Protein AF-A0A951JG91-F1 (afdb_monomer_lite)

Foldseek 3Di:
DDDPPLPDDDPVQLVQCPQLLVLCVVCVVVLVVQLLVCLLPDPLNPLSVVDDPCLLPVQLSVLSVQLSVCSNHVDDPDASLLSLLLQLLSCLVSPHDLVNSLVSLVSSLVSSVVSLVVCPPVTGNSVVSNVSVVVSSVSSSVSSSCSNPDPPRDRDDPPPDDPDDD

pLDDT: mean 83.25, std 17.71, range [33.75, 98.38]

Radius of gyration: 16.61 Å; chains: 1; bounding box: 47×45×36 Å

Secondary structure (DSSP, 8-state):
-------PPPHHHHHHHHHHHHHHHHTHHHHHHHHHHHHHH-TT-HHHHHS-HHHHTTTHHHHHHHHHHHHHHS--SS-HHHHHHHHHHHHHHTT--HHHHHHHHHHHHHHHHHHHHHHGGGSTTHHHHHHHHHHHHHHHHHHHHHHHH-TT--PPP---------

Structure (mmCIF, N/CA/C/O backbone):
data_AF-A0A951JG91-F1
#
_entry.id   AF-A0A951JG91-F1
#
loop_
_atom_site.group_PDB
_atom_site.id
_atom_site.type_symbol
_atom_site.label_atom_id
_atom_site.label_alt_id
_atom_site.label_comp_id
_atom_site.label_asym_id
_atom_site.label_entity_id
_atom_site.label_seq_id
_atom_site.pdbx_PDB_ins_code
_atom_site.Cartn_x
_atom_site.Cartn_y
_atom_site.Cartn_z
_atom_site.occupancy
_atom_site.B_iso_or_equiv
_atom_site.auth_seq_id
_atom_site.auth_comp_id
_atom_site.auth_asym_id
_atom_site.auth_atom_id
_atom_site.pdbx_PDB_model_num
ATOM 1 N N . MET A 1 1 ? -0.684 28.549 -8.337 1.00 33.75 1 MET A N 1
ATOM 2 C CA . MET A 1 1 ? -1.030 28.720 -6.912 1.00 33.75 1 MET A CA 1
ATOM 3 C C . MET A 1 1 ? -2.129 27.709 -6.630 1.00 33.75 1 MET A C 1
ATOM 5 O O . MET A 1 1 ? -3.298 28.057 -6.688 1.00 33.75 1 MET A O 1
ATOM 9 N N . GLU A 1 2 ? -1.755 26.436 -6.500 1.00 36.00 2 GLU A N 1
ATOM 10 C CA . GLU A 1 2 ? -2.697 25.364 -6.164 1.00 36.00 2 GLU A CA 1
ATOM 11 C C . GLU A 1 2 ? -2.807 25.309 -4.646 1.00 36.00 2 GLU A C 1
ATOM 13 O O . GLU A 1 2 ? -1.807 25.187 -3.941 1.00 36.00 2 GLU A O 1
ATOM 18 N N . GLN A 1 3 ? -4.022 25.512 -4.151 1.00 34.94 3 GLN A N 1
ATOM 19 C CA . GLN A 1 3 ? -4.350 25.331 -2.749 1.00 34.94 3 GLN A CA 1
ATOM 20 C C . GLN A 1 3 ? -4.436 23.827 -2.501 1.00 34.94 3 GLN A C 1
ATOM 22 O O . GLN A 1 3 ? -5.380 23.178 -2.941 1.00 34.94 3 GLN A O 1
ATOM 27 N N . THR A 1 4 ? -3.440 23.270 -1.819 1.00 37.56 4 THR A N 1
ATOM 28 C CA . THR A 1 4 ? -3.537 21.930 -1.244 1.00 37.56 4 THR A CA 1
ATOM 29 C C . THR A 1 4 ? -4.584 22.002 -0.134 1.00 37.56 4 THR A C 1
ATOM 31 O O . THR A 1 4 ? -4.326 22.564 0.931 1.00 37.56 4 THR A O 1
ATOM 34 N N . GLU A 1 5 ? -5.800 21.522 -0.398 1.00 37.56 5 GLU A N 1
ATOM 35 C CA . GLU A 1 5 ? -6.836 21.376 0.625 1.00 37.56 5 GLU A CA 1
ATOM 36 C C . GLU A 1 5 ? -6.375 20.337 1.651 1.00 37.56 5 GLU A C 1
ATOM 38 O O . GLU A 1 5 ? -6.576 19.132 1.506 1.00 37.56 5 GLU A O 1
ATOM 43 N N . THR A 1 6 ? -5.731 20.806 2.717 1.00 45.50 6 THR A N 1
ATOM 44 C CA . THR A 1 6 ? -5.537 20.012 3.927 1.00 45.50 6 THR A CA 1
ATOM 45 C C . THR A 1 6 ? -6.907 19.828 4.567 1.00 45.50 6 THR A C 1
ATOM 47 O O . THR A 1 6 ? -7.399 20.693 5.289 1.00 45.50 6 THR A O 1
ATOM 50 N N . GLN A 1 7 ? -7.565 18.714 4.260 1.00 52.75 7 GLN A N 1
ATOM 51 C CA . GLN A 1 7 ? -8.828 18.344 4.881 1.00 52.75 7 GLN A CA 1
ATOM 52 C C . GLN A 1 7 ? -8.567 18.062 6.370 1.00 52.75 7 GLN A C 1
ATOM 54 O O . GLN A 1 7 ? -7.89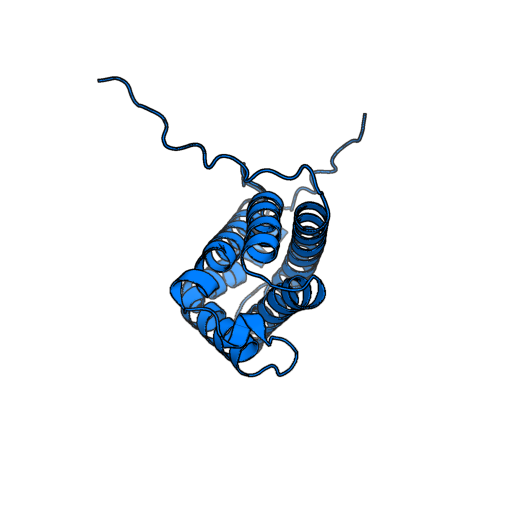1 17.096 6.723 1.00 52.75 7 GLN A O 1
ATOM 59 N N . PHE A 1 8 ? -9.033 18.950 7.249 1.00 55.97 8 PHE A N 1
ATOM 60 C CA . PHE A 1 8 ? -8.885 18.809 8.698 1.00 55.97 8 PHE A CA 1
ATOM 61 C C . PHE A 1 8 ? -10.018 17.943 9.261 1.00 55.97 8 PHE A C 1
ATOM 63 O O . PHE A 1 8 ? -11.193 18.281 9.115 1.00 55.97 8 PHE A O 1
ATOM 70 N N . TYR A 1 9 ? -9.667 16.840 9.924 1.00 61.06 9 TYR A N 1
ATOM 71 C CA . TYR A 1 9 ? -10.625 16.010 10.656 1.00 61.06 9 TYR A CA 1
ATOM 72 C C . TYR A 1 9 ? -11.053 16.688 11.957 1.00 61.06 9 TYR A C 1
ATOM 74 O O . TYR A 1 9 ? -10.244 17.281 12.671 1.00 61.06 9 TYR A O 1
ATOM 82 N N . THR A 1 10 ? -12.334 16.572 12.291 1.00 66.69 10 THR A N 1
ATOM 83 C CA . THR A 1 10 ? -12.861 16.975 13.599 1.00 66.69 10 THR A CA 1
ATOM 84 C C . THR A 1 10 ? -12.320 16.060 14.704 1.00 66.69 10 THR A C 1
ATOM 86 O O . THR A 1 10 ? -12.024 14.892 14.462 1.00 66.69 10 THR A O 1
ATOM 89 N N . GLU A 1 11 ? -12.252 16.536 15.953 1.00 59.47 11 GLU A N 1
ATOM 90 C CA . GLU A 1 11 ? -11.828 15.704 17.098 1.00 59.47 11 GLU A CA 1
ATOM 91 C C . GLU A 1 11 ? -12.654 14.420 17.255 1.00 59.47 11 GLU A C 1
ATOM 93 O O . GLU A 1 11 ? -12.176 13.413 17.771 1.00 59.47 11 GLU A O 1
ATOM 98 N N . ARG A 1 12 ? -13.919 14.467 16.828 1.00 61.62 12 ARG A N 1
ATOM 99 C CA . ARG A 1 12 ? -14.801 13.307 16.792 1.00 61.62 12 ARG A CA 1
ATOM 100 C C . ARG A 1 12 ? -14.319 12.281 15.764 1.00 61.62 12 ARG A C 1
ATOM 102 O O . ARG A 1 12 ? -14.202 11.122 16.121 1.00 61.62 12 ARG A O 1
ATOM 109 N N . GLN A 1 13 ? -13.974 12.713 14.553 1.00 65.00 13 GLN A N 1
ATOM 110 C CA . GLN A 1 13 ? -13.435 11.833 13.511 1.00 65.00 13 GLN A CA 1
ATOM 111 C C . GLN A 1 13 ? -12.068 11.245 13.898 1.00 65.00 13 GLN A C 1
ATOM 113 O O . GLN A 1 13 ? -11.813 10.078 13.635 1.00 65.00 13 GLN A O 1
ATOM 118 N N . ILE A 1 14 ? -11.208 12.015 14.576 1.00 67.69 14 ILE A N 1
ATOM 119 C CA . ILE A 1 14 ? -9.917 11.512 15.084 1.00 67.69 14 ILE A CA 1
ATOM 120 C C . ILE A 1 14 ? -10.135 10.409 16.132 1.00 67.69 14 ILE A C 1
ATOM 122 O O . ILE A 1 14 ? -9.522 9.344 16.055 1.00 67.69 14 ILE A O 1
ATOM 126 N N . ARG A 1 15 ? -11.045 10.637 17.091 1.00 67.44 15 ARG A N 1
ATOM 127 C CA . ARG A 1 15 ? -11.423 9.623 18.091 1.00 67.44 15 ARG A CA 1
ATOM 128 C C . ARG A 1 15 ? -12.050 8.388 17.445 1.00 67.44 15 ARG A C 1
ATOM 130 O O . ARG A 1 15 ? -11.722 7.282 17.851 1.00 67.44 15 ARG A O 1
ATOM 137 N N . GLU A 1 16 ? -12.887 8.580 16.425 1.00 77.69 16 GLU A N 1
ATOM 138 C CA . GLU A 1 16 ? -13.507 7.483 15.675 1.00 77.69 16 GLU A CA 1
ATOM 139 C C . GLU A 1 16 ? -12.443 6.601 14.997 1.00 77.69 16 GLU A C 1
ATOM 141 O O . GLU A 1 16 ? -12.573 5.387 15.026 1.00 77.69 16 GLU A O 1
ATOM 146 N N . LEU A 1 17 ? -11.356 7.164 14.456 1.00 86.50 17 LEU A N 1
ATOM 147 C CA . LEU A 1 17 ? -10.311 6.388 13.767 1.00 86.50 17 LEU A CA 1
ATOM 148 C C . LEU A 1 17 ? -9.285 5.720 14.696 1.00 86.50 17 LEU A C 1
ATOM 150 O O . LEU A 1 17 ? -8.610 4.783 14.269 1.00 86.50 17 LEU A O 1
ATOM 154 N N . SER A 1 18 ? -9.154 6.173 15.947 1.00 85.31 18 SER A N 1
ATOM 155 C CA . SER A 1 18 ? -8.078 5.732 16.851 1.00 85.31 18 SER A CA 1
ATOM 156 C C . SER A 1 18 ? -8.102 4.222 17.115 1.00 85.31 18 SER A C 1
ATOM 158 O O . SER A 1 18 ? -7.052 3.587 17.080 1.00 85.31 18 SER A O 1
ATOM 160 N N . GLY A 1 19 ? -9.289 3.630 17.294 1.00 88.75 19 GLY A N 1
ATOM 161 C CA . GLY A 1 19 ? -9.419 2.182 17.497 1.00 88.75 19 GLY A CA 1
ATOM 162 C C . GLY A 1 19 ? -8.951 1.371 16.285 1.00 88.75 19 GLY A C 1
ATOM 163 O O . GLY A 1 19 ? -8.231 0.388 16.430 1.00 88.75 19 GLY A O 1
ATOM 164 N N . ALA A 1 20 ? -9.298 1.815 15.074 1.00 90.50 20 ALA A N 1
ATOM 165 C CA . ALA A 1 20 ? -8.854 1.171 13.839 1.00 90.50 20 ALA A CA 1
ATOM 166 C C . ALA A 1 20 ? -7.342 1.302 13.612 1.00 90.50 20 ALA A C 1
ATOM 168 O O . ALA A 1 20 ? -6.714 0.363 13.125 1.00 90.50 20 ALA A O 1
ATOM 169 N N . VAL A 1 21 ? -6.749 2.445 13.972 1.00 91.69 21 VAL A N 1
ATOM 170 C CA . VAL A 1 21 ? -5.295 2.643 13.903 1.00 91.69 21 VAL A CA 1
ATOM 171 C C . VAL A 1 21 ? -4.573 1.723 14.883 1.00 91.69 21 VAL A C 1
ATOM 173 O O . VAL A 1 21 ? -3.607 1.074 14.488 1.00 91.69 21 VAL A O 1
ATOM 176 N N . GLU A 1 22 ? -5.032 1.647 16.133 1.00 92.38 22 GLU A N 1
ATOM 177 C CA . GLU A 1 22 ? -4.435 0.773 17.149 1.00 92.38 22 GLU A CA 1
ATOM 178 C C . GLU A 1 22 ? -4.483 -0.695 16.713 1.00 92.38 22 GLU A C 1
ATOM 180 O O . GLU A 1 22 ? -3.458 -1.381 16.746 1.00 92.38 22 GLU A O 1
ATOM 185 N N . GLU A 1 23 ? -5.633 -1.144 16.204 1.00 93.88 23 GLU A N 1
ATOM 186 C CA . GLU A 1 23 ? -5.786 -2.496 15.670 1.00 93.88 23 GLU A CA 1
ATOM 187 C C . GLU A 1 23 ? -4.821 -2.758 14.506 1.00 93.88 23 GLU A C 1
ATOM 189 O O . GLU A 1 23 ? -4.098 -3.751 14.507 1.00 93.88 23 GLU A O 1
ATOM 194 N N . LEU A 1 24 ? -4.732 -1.842 13.536 1.00 94.50 24 LEU A N 1
ATOM 195 C CA . LEU A 1 24 ? -3.812 -1.988 12.407 1.00 94.50 24 LEU A CA 1
ATOM 196 C C . LEU A 1 24 ? -2.344 -1.992 12.842 1.00 94.50 24 LEU A C 1
ATOM 198 O O . LEU A 1 24 ? -1.560 -2.771 12.297 1.00 94.50 24 LEU A O 1
ATOM 202 N N . ARG A 1 25 ? -1.960 -1.162 13.822 1.00 94.88 25 ARG A N 1
ATOM 203 C CA . ARG A 1 25 ? -0.600 -1.179 14.385 1.00 94.88 25 ARG A CA 1
ATOM 204 C C . ARG A 1 25 ? -0.302 -2.537 15.025 1.00 94.88 25 ARG A C 1
ATOM 206 O O . ARG A 1 25 ? 0.759 -3.095 14.760 1.00 94.88 25 ARG A O 1
ATOM 213 N N . GLY A 1 26 ? -1.230 -3.089 15.809 1.00 95.44 26 GLY A N 1
ATOM 214 C CA . GLY A 1 26 ? -1.087 -4.416 16.423 1.00 95.44 26 GLY A CA 1
ATOM 215 C C . GLY A 1 26 ? -1.132 -5.577 15.420 1.00 95.44 26 GLY A C 1
ATOM 216 O O . GLY A 1 26 ? -0.504 -6.614 15.628 1.00 95.44 26 GLY A O 1
ATOM 217 N N . GLY A 1 27 ? -1.844 -5.398 14.307 1.00 95.75 27 GLY A N 1
ATOM 218 C CA . GLY A 1 27 ? -2.004 -6.371 13.229 1.00 95.75 27 GLY A CA 1
ATOM 219 C C . GLY A 1 27 ? -0.960 -6.292 12.117 1.00 95.75 27 GLY A C 1
ATOM 220 O O . GLY A 1 27 ? -1.047 -7.061 11.154 1.00 95.75 27 GLY A O 1
ATOM 221 N N . ARG A 1 28 ? 0.022 -5.390 12.220 1.00 96.75 28 ARG A N 1
ATOM 222 C CA . ARG A 1 28 ? 0.979 -5.057 11.157 1.00 96.75 28 ARG A CA 1
ATOM 223 C C . ARG A 1 28 ? 1.643 -6.280 10.531 1.00 96.75 28 ARG A C 1
ATOM 225 O O . ARG A 1 28 ? 1.588 -6.458 9.315 1.00 96.75 28 ARG A O 1
ATOM 232 N N . GLU A 1 29 ? 2.237 -7.159 11.332 1.00 97.00 29 GLU A N 1
ATOM 233 C CA . GLU A 1 29 ? 2.917 -8.362 10.836 1.00 97.00 29 GLU A CA 1
ATOM 234 C C . GLU A 1 29 ? 1.942 -9.323 10.145 1.00 97.00 29 GLU A C 1
ATOM 236 O O . GLU A 1 29 ? 2.310 -9.992 9.180 1.00 97.00 29 GLU A O 1
ATOM 241 N N . THR A 1 30 ? 0.694 -9.384 10.613 1.00 97.31 30 THR A N 1
ATOM 242 C CA . THR A 1 30 ? -0.358 -10.204 10.000 1.00 97.31 30 THR A CA 1
ATOM 243 C C . THR A 1 30 ? -0.751 -9.649 8.634 1.00 97.31 30 THR A C 1
ATOM 245 O O . THR A 1 30 ? -0.831 -10.412 7.672 1.00 97.31 30 THR A O 1
ATOM 248 N N . VAL A 1 31 ? -0.930 -8.330 8.525 1.00 98.00 31 VAL A N 1
ATOM 249 C CA . VAL A 1 31 ? -1.232 -7.652 7.256 1.00 98.00 31 VAL A CA 1
ATOM 250 C C . VAL A 1 31 ? -0.094 -7.834 6.255 1.00 98.00 31 VAL A C 1
ATOM 252 O O . VAL A 1 31 ? -0.341 -8.214 5.112 1.00 98.00 31 VAL A O 1
ATOM 255 N N . LEU A 1 32 ? 1.155 -7.598 6.670 1.00 97.94 32 LEU A N 1
ATOM 256 C CA . LEU A 1 32 ? 2.315 -7.729 5.786 1.00 97.94 32 LEU A CA 1
ATOM 257 C C . LEU A 1 32 ? 2.524 -9.179 5.334 1.00 97.94 32 LEU A C 1
ATOM 259 O O . LEU A 1 32 ? 2.862 -9.409 4.175 1.00 97.94 32 LEU A O 1
ATOM 263 N N . ARG A 1 33 ? 2.268 -10.163 6.205 1.00 97.75 33 ARG A N 1
ATOM 264 C CA . ARG A 1 33 ? 2.308 -11.581 5.828 1.00 97.75 33 ARG A CA 1
ATOM 265 C C . ARG A 1 33 ? 1.233 -11.930 4.797 1.00 97.75 33 ARG A C 1
ATOM 267 O O . ARG A 1 33 ? 1.579 -12.478 3.755 1.00 97.75 33 ARG A O 1
ATOM 274 N N . ASP A 1 34 ? -0.029 -11.567 5.041 1.00 98.31 34 ASP A N 1
ATOM 275 C CA . ASP A 1 34 ? -1.130 -11.803 4.086 1.00 98.31 34 ASP A CA 1
ATOM 276 C C . ASP A 1 34 ? -0.856 -11.112 2.742 1.00 98.31 34 ASP A C 1
ATOM 278 O O . ASP A 1 34 ? -1.059 -11.684 1.672 1.00 98.31 34 ASP A O 1
ATOM 282 N N . TRP A 1 35 ? -0.322 -9.891 2.771 1.00 98.38 35 TRP A N 1
ATOM 283 C CA . TRP A 1 35 ? 0.101 -9.191 1.565 1.00 98.38 35 TRP A CA 1
ATOM 284 C C . TRP A 1 35 ? 1.186 -9.954 0.790 1.00 98.38 35 TRP A C 1
ATOM 286 O O . TRP A 1 35 ? 1.030 -10.170 -0.415 1.00 98.38 35 TRP A O 1
ATOM 296 N N . MET A 1 36 ? 2.254 -10.404 1.458 1.00 97.69 36 MET A N 1
ATOM 297 C CA . MET A 1 36 ? 3.307 -11.188 0.807 1.00 97.69 36 MET A CA 1
ATOM 298 C C . MET A 1 36 ? 2.752 -12.478 0.203 1.00 97.69 36 MET A C 1
ATOM 300 O O . MET A 1 36 ? 3.064 -12.800 -0.942 1.00 97.69 36 MET A O 1
ATOM 304 N N . GLU A 1 37 ? 1.899 -13.197 0.932 1.00 97.44 37 GLU A N 1
ATOM 305 C CA . GLU A 1 37 ? 1.250 -14.414 0.439 1.00 97.44 37 GLU A CA 1
ATOM 306 C C . GLU A 1 37 ? 0.429 -14.139 -0.828 1.00 97.44 37 GLU A C 1
ATOM 308 O O . GLU A 1 37 ? 0.536 -14.884 -1.805 1.00 97.44 37 GLU A O 1
ATOM 313 N N . ARG A 1 38 ? -0.315 -13.025 -0.878 1.00 97.81 38 ARG A N 1
ATOM 314 C CA . ARG A 1 38 ? -1.046 -12.596 -2.083 1.00 97.81 38 ARG A CA 1
ATOM 315 C C . ARG A 1 38 ? -0.118 -12.319 -3.261 1.00 97.81 38 ARG A C 1
ATOM 317 O O . ARG A 1 38 ? -0.444 -12.735 -4.372 1.00 97.81 38 ARG A O 1
ATOM 324 N N . VAL A 1 39 ? 1.016 -11.650 -3.035 1.00 96.50 39 VAL A N 1
ATOM 325 C CA . VAL A 1 39 ? 2.014 -11.386 -4.086 1.00 96.50 39 VAL A CA 1
ATOM 326 C C . VAL A 1 39 ? 2.585 -12.700 -4.618 1.00 96.50 39 VAL A C 1
ATOM 328 O O . VAL A 1 39 ? 2.613 -12.910 -5.829 1.00 96.50 39 VAL A O 1
ATOM 331 N N . ARG A 1 40 ? 2.975 -13.622 -3.729 1.00 95.50 40 ARG A N 1
ATOM 332 C CA . ARG A 1 40 ? 3.550 -14.924 -4.112 1.00 95.50 40 ARG A CA 1
ATOM 333 C C . ARG A 1 40 ? 2.549 -15.856 -4.788 1.00 95.50 40 ARG A C 1
ATOM 335 O O . ARG A 1 40 ? 2.941 -16.659 -5.626 1.00 95.50 40 ARG A O 1
ATOM 342 N N . ALA A 1 41 ? 1.271 -15.773 -4.442 1.00 95.62 41 ALA A N 1
ATOM 343 C CA . ALA A 1 41 ? 0.245 -16.641 -5.012 1.00 95.62 41 ALA A CA 1
ATOM 344 C C . ALA A 1 41 ? -0.325 -16.127 -6.347 1.00 95.62 41 ALA A C 1
ATOM 346 O O . ALA A 1 41 ? -1.010 -16.872 -7.051 1.00 95.62 41 ALA A O 1
ATOM 347 N N . ASN A 1 42 ? -0.096 -14.861 -6.711 1.00 94.31 42 ASN A N 1
ATOM 348 C CA . ASN A 1 42 ? -0.722 -14.275 -7.892 1.00 94.31 42 ASN A CA 1
ATOM 349 C C . ASN A 1 42 ? 0.106 -14.506 -9.161 1.00 94.31 42 ASN A C 1
ATOM 351 O O . ASN A 1 42 ? 1.194 -13.961 -9.303 1.00 94.31 42 ASN A O 1
ATOM 355 N N . GLN A 1 43 ? -0.452 -15.239 -10.126 1.00 91.62 43 GLN A N 1
ATOM 356 C CA . GLN A 1 43 ? 0.203 -15.582 -11.398 1.00 91.62 43 GLN A CA 1
ATOM 357 C C . GLN A 1 43 ? 0.632 -14.378 -12.253 1.00 91.62 43 GLN A C 1
ATOM 359 O O . GLN A 1 43 ? 1.538 -14.516 -13.069 1.00 91.62 43 GLN A O 1
ATOM 364 N N . ALA A 1 44 ? 0.014 -13.208 -12.074 1.00 92.69 44 ALA A N 1
ATOM 365 C CA . ALA A 1 44 ? 0.407 -11.982 -12.764 1.00 92.69 44 ALA A CA 1
ATOM 366 C C . ALA A 1 44 ? 1.648 -11.303 -12.145 1.00 92.69 44 ALA A C 1
ATOM 368 O O . ALA A 1 44 ? 2.212 -10.415 -12.775 1.00 92.69 44 ALA A O 1
ATOM 369 N N . MET A 1 45 ? 2.084 -11.727 -10.952 1.00 93.44 45 MET A N 1
ATOM 370 C CA . MET A 1 45 ? 3.259 -11.214 -10.230 1.00 93.44 45 MET A CA 1
ATOM 371 C C . MET A 1 45 ? 4.514 -12.052 -10.513 1.00 93.44 45 MET A C 1
ATOM 373 O O . MET A 1 45 ? 5.113 -12.604 -9.594 1.00 93.44 45 MET A O 1
ATOM 377 N N . VAL A 1 46 ? 4.911 -12.201 -11.778 1.00 91.75 46 VAL A N 1
ATOM 378 C CA . VAL A 1 46 ? 6.055 -13.048 -12.177 1.00 91.75 46 VAL A CA 1
ATOM 379 C C . VAL A 1 46 ? 7.353 -12.650 -11.456 1.00 91.75 46 VAL A C 1
ATOM 381 O O . VAL A 1 46 ? 8.059 -13.505 -10.924 1.00 91.75 46 VAL A O 1
ATOM 384 N N . THR A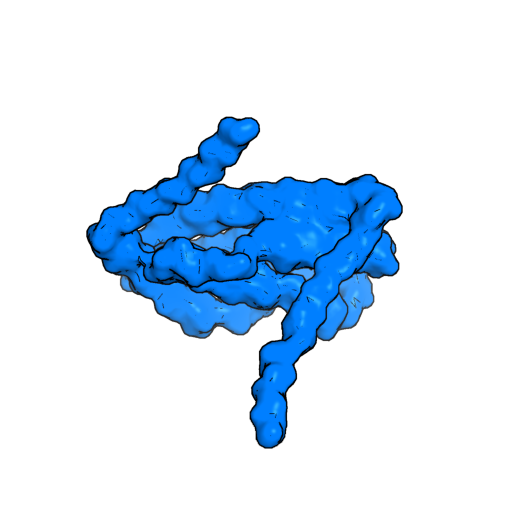 1 47 ? 7.654 -11.356 -11.398 1.00 91.31 47 THR A N 1
ATOM 385 C CA . THR A 1 47 ? 8.852 -10.808 -10.752 1.00 91.31 47 THR A CA 1
ATOM 386 C C . THR A 1 47 ? 8.704 -10.824 -9.233 1.00 91.31 47 THR A C 1
ATOM 388 O O . THR A 1 47 ? 9.611 -11.260 -8.520 1.00 91.31 47 THR A O 1
ATOM 391 N N . GLY A 1 48 ? 7.529 -10.439 -8.724 1.00 86.38 48 GLY A N 1
ATOM 392 C CA . GLY A 1 48 ? 7.236 -10.453 -7.285 1.00 86.38 48 GLY A CA 1
ATOM 393 C C . GLY A 1 48 ? 7.267 -11.852 -6.660 1.00 86.38 48 GLY A C 1
ATOM 394 O O . GLY A 1 48 ? 7.698 -12.014 -5.518 1.00 86.38 48 GLY A O 1
ATOM 395 N N . GLN A 1 49 ? 6.902 -12.886 -7.421 1.00 89.94 49 GLN A N 1
ATOM 396 C CA . GLN A 1 49 ? 7.033 -14.289 -7.024 1.00 89.94 49 GLN A CA 1
ATOM 397 C C . GLN A 1 49 ? 8.479 -14.743 -6.842 1.00 89.94 49 GLN A C 1
ATOM 399 O O . GLN A 1 49 ? 8.720 -15.639 -6.033 1.00 89.94 49 GLN A O 1
ATOM 404 N N . ALA A 1 50 ? 9.423 -14.150 -7.572 1.00 89.00 50 ALA A N 1
ATOM 405 C CA . ALA A 1 50 ? 10.828 -14.550 -7.580 1.00 89.00 50 ALA A CA 1
ATOM 406 C C . ALA A 1 50 ? 11.725 -13.667 -6.697 1.00 89.00 50 ALA A C 1
ATOM 408 O O . ALA A 1 50 ? 12.839 -14.072 -6.364 1.00 89.00 50 ALA A O 1
ATOM 409 N N . LEU A 1 51 ? 11.256 -12.479 -6.297 1.00 90.75 51 LEU A N 1
ATOM 410 C CA . LEU A 1 51 ? 12.015 -11.558 -5.448 1.00 90.75 51 LEU A CA 1
ATOM 411 C C . LEU A 1 51 ? 12.410 -12.219 -4.120 1.00 90.75 51 LEU A C 1
ATOM 413 O O . LEU A 1 51 ? 11.688 -13.071 -3.615 1.00 90.75 51 LEU A O 1
ATOM 417 N N . SER A 1 52 ? 13.516 -11.837 -3.489 1.00 91.88 52 SER A N 1
ATOM 418 C CA . SER A 1 52 ? 13.767 -12.293 -2.115 1.00 91.88 52 SER A CA 1
ATOM 419 C C . SER A 1 52 ? 12.810 -11.593 -1.142 1.00 91.88 52 SER A C 1
ATOM 421 O O . SER A 1 52 ? 12.316 -10.503 -1.425 1.00 91.88 52 SER A O 1
ATOM 423 N N . GLU A 1 53 ? 12.526 -12.203 0.008 1.00 92.19 53 GLU A N 1
ATOM 424 C CA . GLU A 1 53 ? 11.677 -11.578 1.034 1.00 92.19 53 GLU A CA 1
ATOM 425 C C . GLU A 1 53 ? 12.189 -10.191 1.483 1.00 92.19 53 GLU A C 1
ATOM 427 O O . GLU A 1 53 ? 11.383 -9.261 1.496 1.00 92.19 53 GLU A O 1
ATOM 432 N N . PRO A 1 54 ? 13.501 -9.970 1.725 1.00 92.25 54 PRO A N 1
ATOM 433 C CA . PRO A 1 54 ? 14.010 -8.637 2.057 1.00 92.25 54 PRO A CA 1
ATOM 434 C C . PRO A 1 54 ? 13.775 -7.580 0.972 1.00 92.25 54 PRO A C 1
ATOM 436 O O . PRO A 1 54 ? 13.536 -6.424 1.298 1.00 92.25 54 PRO A O 1
ATOM 439 N N . LEU A 1 55 ? 13.839 -7.963 -0.310 1.00 89.50 55 LEU A N 1
ATOM 440 C CA . LEU A 1 55 ? 13.556 -7.051 -1.425 1.00 89.50 55 LEU A CA 1
ATOM 441 C C . LEU A 1 55 ? 12.057 -6.808 -1.605 1.00 89.50 55 LEU A C 1
ATOM 443 O O . LEU A 1 55 ? 11.653 -5.781 -2.139 1.00 89.50 55 LEU A O 1
ATOM 447 N N . LEU A 1 56 ? 11.220 -7.755 -1.188 1.00 91.44 56 LEU A N 1
ATOM 448 C CA . LEU A 1 56 ? 9.777 -7.572 -1.218 1.00 91.44 56 LEU A CA 1
ATOM 449 C C . LEU A 1 56 ? 9.347 -6.603 -0.101 1.00 91.44 56 LEU A C 1
ATOM 451 O O . LEU A 1 56 ? 8.580 -5.682 -0.350 1.00 91.44 56 LEU A O 1
ATOM 455 N N . LEU A 1 57 ? 9.915 -6.748 1.100 1.00 93.00 57 LEU A N 1
ATOM 456 C CA . LEU A 1 57 ? 9.622 -5.936 2.290 1.00 93.00 57 LEU A CA 1
ATOM 457 C C . LEU A 1 57 ? 10.377 -4.591 2.366 1.00 93.00 57 LEU A C 1
ATOM 459 O O . LEU A 1 57 ? 10.404 -3.959 3.421 1.00 93.00 57 LEU A O 1
ATOM 463 N N . ASP A 1 58 ? 11.002 -4.131 1.286 1.00 88.94 58 ASP A N 1
ATOM 464 C CA . ASP A 1 58 ? 11.882 -2.954 1.295 1.00 88.94 58 ASP A CA 1
ATOM 465 C C . ASP A 1 58 ? 11.157 -1.604 1.477 1.00 88.94 58 ASP A C 1
ATOM 467 O O . ASP A 1 58 ? 11.740 -0.673 2.052 1.00 88.94 58 ASP A O 1
ATOM 471 N N . HIS A 1 59 ? 9.914 -1.499 0.989 1.00 90.06 59 HIS A N 1
ATOM 472 C CA . HIS A 1 59 ? 9.173 -0.232 0.885 1.00 90.06 59 HIS A CA 1
ATOM 473 C C . HIS A 1 59 ? 7.716 -0.272 1.373 1.00 90.06 59 HIS A C 1
ATOM 475 O O . HIS A 1 59 ? 7.210 0.722 1.898 1.00 90.06 59 HIS A O 1
ATOM 481 N N . VAL A 1 60 ? 7.018 -1.398 1.205 1.00 93.88 60 VAL A N 1
ATOM 482 C CA . VAL A 1 60 ? 5.604 -1.520 1.611 1.00 93.88 60 VAL A CA 1
ATOM 483 C C . VAL A 1 60 ? 5.400 -1.379 3.128 1.00 93.88 60 VAL A C 1
ATOM 485 O O . VAL A 1 60 ? 4.442 -0.712 3.521 1.00 93.88 60 VAL A O 1
ATOM 488 N N . PRO A 1 61 ? 6.281 -1.905 4.003 1.00 94.81 61 PRO A N 1
ATOM 489 C CA . PRO A 1 61 ? 6.137 -1.697 5.442 1.00 94.81 61 PRO A CA 1
ATOM 490 C C . PRO A 1 61 ? 6.190 -0.217 5.854 1.00 94.81 61 PRO A C 1
ATOM 492 O O . PRO A 1 61 ? 5.400 0.200 6.692 1.00 94.81 61 PRO A O 1
ATOM 495 N N . GLN A 1 62 ? 7.050 0.600 5.235 1.00 92.06 62 GLN A N 1
ATOM 496 C CA . GLN A 1 62 ? 7.120 2.037 5.533 1.00 92.06 62 GLN A CA 1
ATOM 497 C C . GLN A 1 62 ? 5.900 2.791 4.993 1.00 92.06 62 GLN A C 1
ATOM 499 O O . GLN A 1 62 ? 5.413 3.714 5.639 1.00 92.06 62 GLN A O 1
ATOM 504 N N . LEU A 1 63 ? 5.367 2.377 3.836 1.00 92.75 63 LEU A N 1
ATOM 505 C CA . LEU A 1 63 ? 4.099 2.902 3.326 1.00 92.75 63 LEU A CA 1
ATOM 506 C C . LEU A 1 63 ? 2.939 2.610 4.293 1.00 92.75 63 LEU A C 1
ATOM 508 O O . LEU A 1 63 ? 2.101 3.481 4.512 1.00 92.75 63 LEU A O 1
ATOM 512 N N . PHE A 1 64 ? 2.895 1.409 4.878 1.00 94.88 64 PHE A N 1
ATOM 513 C CA . PHE A 1 64 ? 1.907 1.053 5.899 1.00 94.88 64 PHE A CA 1
ATOM 514 C C . PHE A 1 64 ? 1.997 1.982 7.107 1.00 94.88 64 PHE A C 1
ATOM 516 O O . PHE A 1 64 ? 0.995 2.591 7.479 1.00 94.88 64 PHE A O 1
ATOM 523 N N . ASP A 1 65 ? 3.199 2.150 7.655 1.00 92.19 65 ASP A N 1
ATOM 524 C CA . ASP A 1 65 ? 3.426 2.998 8.825 1.00 92.19 65 ASP A CA 1
ATOM 525 C C . ASP A 1 65 ? 3.023 4.462 8.536 1.00 92.19 65 ASP A C 1
ATOM 527 O O . ASP A 1 65 ? 2.277 5.063 9.308 1.00 92.19 65 ASP A O 1
ATOM 531 N N . ALA A 1 66 ? 3.378 4.996 7.359 1.00 90.25 66 ALA A N 1
ATOM 532 C CA . ALA A 1 66 ? 3.005 6.351 6.938 1.00 90.25 66 ALA A CA 1
ATOM 533 C C . ALA A 1 66 ? 1.485 6.555 6.770 1.00 90.25 66 ALA A C 1
ATOM 535 O O . ALA A 1 66 ? 0.965 7.639 7.049 1.00 90.25 66 ALA A O 1
ATOM 536 N N . ILE A 1 67 ? 0.753 5.531 6.314 1.00 90.69 67 ILE A N 1
ATOM 537 C CA . ILE A 1 67 ? -0.715 5.572 6.240 1.00 90.69 67 ILE A CA 1
ATOM 538 C C . ILE A 1 67 ? -1.309 5.667 7.649 1.00 90.69 67 ILE A C 1
ATOM 540 O O . ILE A 1 67 ? -2.187 6.499 7.880 1.00 90.69 67 ILE A O 1
ATOM 544 N N . LEU A 1 68 ? -0.823 4.857 8.595 1.00 91.19 68 LEU A N 1
ATOM 545 C CA . LEU A 1 68 ? -1.328 4.865 9.971 1.00 91.19 68 LEU A CA 1
ATOM 546 C C . LEU A 1 68 ? -1.044 6.189 10.681 1.00 91.19 68 LEU A C 1
ATOM 548 O O . LEU A 1 68 ? -1.946 6.754 11.299 1.00 91.19 68 LEU A O 1
ATOM 552 N N . ASP A 1 69 ? 0.163 6.730 10.523 1.00 87.50 69 ASP A N 1
ATOM 553 C CA . ASP A 1 69 ? 0.535 8.027 11.095 1.00 87.50 69 ASP A CA 1
ATOM 554 C C . ASP A 1 69 ? -0.370 9.159 10.570 1.00 87.50 69 ASP A C 1
ATOM 556 O O . ASP A 1 69 ? -0.796 10.047 11.321 1.00 87.50 69 ASP A O 1
ATOM 560 N N . ARG A 1 70 ? -0.737 9.108 9.280 1.00 84.62 70 ARG A N 1
ATOM 561 C CA . ARG A 1 70 ? -1.652 10.088 8.681 1.00 84.62 70 ARG A CA 1
ATOM 562 C C . ARG A 1 70 ? -3.081 9.958 9.209 1.00 84.62 70 ARG A C 1
ATOM 564 O O . ARG A 1 70 ? -3.734 10.984 9.400 1.00 84.62 70 ARG A O 1
ATOM 571 N N . LEU A 1 71 ? -3.562 8.739 9.457 1.00 84.69 71 LEU A N 1
ATOM 572 C CA . LEU A 1 71 ? -4.888 8.501 10.041 1.00 84.69 71 LEU A CA 1
ATOM 573 C C . LEU A 1 71 ? -4.986 8.978 11.495 1.00 84.69 71 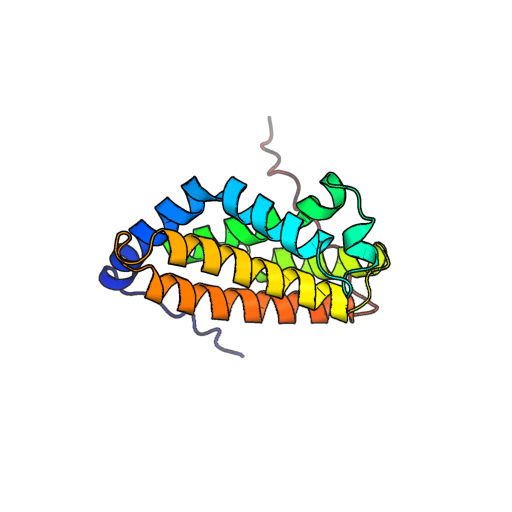LEU A C 1
ATOM 575 O O . LEU A 1 71 ? -6.030 9.487 11.893 1.00 84.69 71 LEU A O 1
ATOM 579 N N . GLU A 1 72 ? -3.917 8.826 12.280 1.00 80.88 72 GLU A N 1
ATOM 580 C CA . GLU A 1 72 ? -3.937 9.096 13.722 1.00 80.88 72 GLU A CA 1
ATOM 581 C C . GLU A 1 72 ? -3.930 10.594 14.053 1.00 80.88 72 GLU A C 1
ATOM 583 O O . GLU A 1 72 ? -4.601 11.031 14.987 1.00 80.88 72 GLU A O 1
ATOM 588 N N . ILE A 1 73 ? -3.174 11.407 13.306 1.00 65.94 73 ILE A N 1
ATOM 589 C CA . ILE A 1 73 ? -2.924 12.800 13.717 1.00 65.94 73 ILE A CA 1
ATOM 590 C C . ILE A 1 73 ? -3.077 13.802 12.558 1.00 65.94 73 ILE A C 1
ATOM 592 O O . ILE A 1 73 ? -2.905 15.004 12.758 1.00 65.94 73 ILE A O 1
ATOM 596 N N . ASN A 1 74 ? -3.349 13.356 11.321 1.00 60.88 74 ASN A N 1
ATOM 597 C CA . ASN A 1 74 ? -3.143 14.169 10.106 1.00 60.88 74 ASN A CA 1
ATOM 598 C C . ASN A 1 74 ? -1.761 14.876 10.108 1.00 60.88 74 ASN A C 1
ATOM 600 O O . ASN A 1 74 ? -1.553 15.889 9.442 1.00 60.88 74 ASN A O 1
ATOM 604 N N . ARG A 1 75 ? -0.822 14.365 10.920 1.00 49.16 75 ARG A N 1
ATOM 605 C CA . ARG A 1 75 ? 0.551 14.829 11.071 1.00 49.16 75 ARG A CA 1
ATOM 606 C C . ARG A 1 75 ? 1.418 13.736 10.485 1.00 49.16 75 ARG A C 1
ATOM 608 O O . ARG A 1 75 ? 1.859 12.846 11.198 1.00 49.16 75 ARG A O 1
ATOM 615 N N . SER A 1 76 ? 1.737 13.850 9.212 1.00 49.12 76 SER A N 1
ATOM 616 C CA . SER A 1 76 ? 3.057 13.413 8.789 1.00 49.12 76 SER A CA 1
ATOM 617 C C . SER A 1 76 ? 3.686 14.515 7.950 1.00 49.12 76 SER A C 1
ATOM 619 O O . SER A 1 76 ? 3.013 15.247 7.227 1.00 49.12 76 SER A O 1
ATOM 621 N N . ARG A 1 77 ? 4.990 14.690 8.166 1.00 49.19 77 ARG A N 1
ATOM 622 C CA . ARG A 1 77 ? 5.872 15.591 7.415 1.00 49.19 77 ARG A CA 1
ATOM 623 C C . ARG A 1 77 ? 6.409 14.905 6.150 1.00 49.19 77 ARG A C 1
ATOM 625 O O . ARG A 1 77 ? 6.896 15.588 5.260 1.00 49.19 77 ARG A O 1
ATOM 632 N N . GLU A 1 78 ? 6.302 13.576 6.102 1.00 58.03 78 GLU A N 1
ATOM 633 C CA . GLU A 1 78 ? 6.608 12.716 4.960 1.00 58.03 78 GLU A CA 1
ATOM 634 C C . GLU A 1 78 ? 5.302 12.079 4.485 1.00 58.03 78 GLU A C 1
ATOM 636 O O . GLU A 1 78 ? 4.606 11.399 5.246 1.00 58.03 78 GLU A O 1
ATOM 641 N N . ASP A 1 79 ? 4.922 12.354 3.242 1.00 75.50 79 ASP A N 1
ATOM 642 C CA . ASP A 1 79 ? 3.677 11.856 2.674 1.00 75.50 79 ASP A CA 1
ATOM 643 C C . ASP A 1 79 ? 3.837 10.378 2.289 1.00 75.50 79 ASP A C 1
ATOM 645 O O . ASP A 1 79 ? 4.861 9.978 1.739 1.00 75.50 79 ASP A O 1
ATOM 649 N N . ALA A 1 80 ? 2.808 9.551 2.511 1.00 83.19 80 ALA A N 1
ATOM 650 C CA . ALA A 1 80 ? 2.748 8.168 2.012 1.00 83.19 80 ALA A CA 1
ATOM 651 C C . ALA A 1 80 ? 3.129 8.067 0.513 1.00 83.19 80 ALA A C 1
ATOM 653 O O . ALA A 1 80 ? 3.731 7.094 0.058 1.00 83.19 80 ALA A O 1
ATOM 654 N N . GLU A 1 81 ? 2.841 9.124 -0.245 1.00 87.62 81 GLU A N 1
ATOM 655 C CA . GLU A 1 81 ? 3.217 9.315 -1.646 1.00 87.62 81 GLU A CA 1
ATOM 656 C C . GLU A 1 81 ? 4.739 9.340 -1.873 1.00 87.62 81 GLU A C 1
ATOM 658 O O . GLU A 1 81 ? 5.214 8.848 -2.896 1.00 87.62 81 GLU A O 1
ATOM 663 N N . GLN A 1 82 ? 5.528 9.837 -0.918 1.00 87.25 82 GLN A N 1
ATOM 664 C CA . GLN A 1 82 ? 6.990 9.834 -0.956 1.00 87.25 82 GLN A CA 1
ATOM 665 C C . GLN A 1 82 ? 7.544 8.404 -0.891 1.00 87.25 82 GLN A C 1
ATOM 667 O O . GLN A 1 82 ? 8.365 8.015 -1.726 1.00 87.25 82 GLN A O 1
ATOM 672 N N . PHE A 1 83 ? 7.057 7.586 0.048 1.00 89.44 83 PHE A N 1
ATOM 673 C CA . PHE A 1 83 ? 7.428 6.168 0.122 1.00 89.44 83 PHE A CA 1
ATOM 674 C C . PHE A 1 83 ? 6.970 5.404 -1.121 1.00 89.44 83 PHE A C 1
ATOM 676 O O . PHE A 1 83 ? 7.723 4.592 -1.663 1.00 89.44 83 PHE A O 1
ATOM 683 N N . ALA A 1 84 ? 5.777 5.712 -1.630 1.00 90.75 84 ALA A N 1
ATOM 684 C CA . ALA A 1 84 ? 5.265 5.109 -2.853 1.00 90.75 84 ALA A CA 1
ATOM 685 C C . ALA A 1 84 ? 6.069 5.513 -4.106 1.00 90.75 84 ALA A C 1
ATOM 687 O O . ALA A 1 84 ? 6.278 4.690 -5.000 1.00 90.75 84 ALA A O 1
ATOM 688 N N . THR A 1 85 ? 6.587 6.744 -4.146 1.00 91.88 85 THR A N 1
ATOM 689 C CA . THR A 1 85 ? 7.513 7.233 -5.182 1.00 91.88 85 THR A CA 1
ATOM 690 C C . THR A 1 85 ? 8.797 6.405 -5.178 1.00 91.88 85 THR A C 1
ATOM 692 O O . THR A 1 85 ? 9.191 5.867 -6.214 1.00 91.88 85 THR A O 1
ATOM 695 N N . VAL A 1 86 ? 9.423 6.230 -4.005 1.00 91.31 86 VAL A N 1
ATOM 696 C CA . VAL A 1 86 ? 10.625 5.388 -3.860 1.00 91.31 86 VAL A CA 1
ATOM 697 C C . VAL A 1 86 ? 10.330 3.948 -4.283 1.00 91.31 86 VAL A C 1
ATOM 699 O O . VAL A 1 86 ? 11.117 3.362 -5.025 1.00 91.31 86 VAL A O 1
ATOM 702 N N . HIS A 1 87 ? 9.177 3.408 -3.885 1.00 92.69 87 HIS A N 1
ATOM 703 C CA . HIS A 1 87 ? 8.731 2.074 -4.277 1.00 92.69 87 HIS A CA 1
ATOM 704 C C . HIS A 1 87 ? 8.624 1.917 -5.802 1.00 92.69 87 HIS A C 1
ATOM 706 O O . HIS A 1 87 ? 9.212 0.996 -6.365 1.00 92.69 87 HIS A O 1
ATOM 712 N N . GLY A 1 88 ? 7.940 2.838 -6.490 1.00 92.81 88 GLY A N 1
ATOM 713 C CA . GLY A 1 88 ? 7.775 2.782 -7.948 1.00 92.81 88 GLY A CA 1
ATOM 714 C C . GLY A 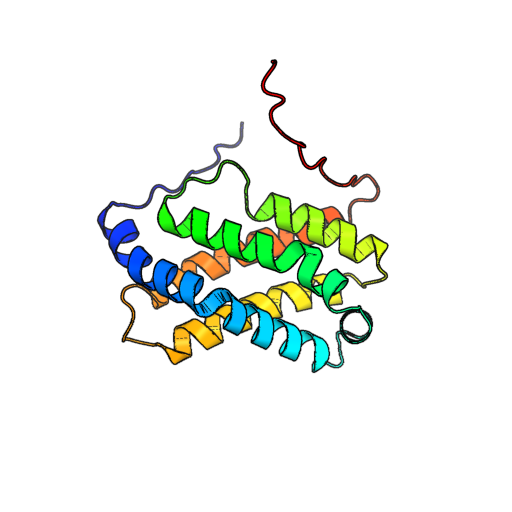1 88 ? 9.105 2.848 -8.696 1.00 92.81 88 GLY A C 1
ATOM 715 O O . GLY A 1 88 ? 9.354 2.063 -9.614 1.00 92.81 88 GLY A O 1
ATOM 716 N N . PHE A 1 89 ? 10.001 3.724 -8.240 1.00 93.06 89 PHE A N 1
ATOM 717 C CA . PHE A 1 89 ? 11.361 3.808 -8.761 1.00 93.06 89 PHE A CA 1
ATOM 718 C C . PHE A 1 89 ? 12.148 2.502 -8.545 1.00 93.06 89 PHE A C 1
ATOM 720 O O . PHE A 1 89 ? 12.745 1.973 -9.483 1.00 93.06 89 PHE A O 1
ATOM 727 N N . ALA A 1 90 ? 12.121 1.935 -7.336 1.00 92.19 90 ALA A N 1
ATOM 728 C CA . ALA A 1 90 ? 12.816 0.686 -7.023 1.00 92.19 90 ALA A CA 1
ATOM 729 C C . ALA A 1 90 ? 12.277 -0.505 -7.835 1.00 92.19 90 ALA A C 1
ATOM 731 O O . ALA A 1 90 ? 13.054 -1.326 -8.334 1.00 92.19 90 ALA A O 1
ATOM 732 N N . ARG A 1 91 ? 10.956 -0.588 -8.044 1.00 94.12 91 ARG A N 1
ATOM 733 C CA . ARG A 1 91 ? 10.336 -1.638 -8.869 1.00 94.12 91 ARG A CA 1
ATOM 734 C C . ARG A 1 91 ? 10.770 -1.563 -10.329 1.00 94.12 91 ARG A C 1
ATOM 736 O O . ARG A 1 91 ? 11.151 -2.584 -10.901 1.00 94.12 91 ARG A O 1
ATOM 743 N N . ARG A 1 92 ? 10.878 -0.360 -10.897 1.00 93.12 92 ARG A N 1
ATOM 744 C CA . ARG A 1 92 ? 11.459 -0.178 -12.237 1.00 93.12 92 ARG A CA 1
ATOM 745 C C . ARG A 1 92 ? 12.874 -0.760 -12.342 1.00 93.12 92 ARG A C 1
ATOM 747 O O . ARG A 1 92 ? 13.203 -1.386 -13.346 1.00 93.12 92 ARG A O 1
ATOM 754 N N . LEU A 1 93 ? 13.712 -0.570 -11.321 1.00 90.31 93 LEU A N 1
ATOM 755 C CA . LEU A 1 93 ? 15.097 -1.060 -11.325 1.00 90.31 93 LEU A CA 1
ATOM 756 C C . LEU A 1 93 ? 15.226 -2.572 -11.095 1.00 90.31 93 LEU A C 1
ATOM 758 O O . LEU A 1 93 ? 16.246 -3.156 -11.452 1.00 90.31 93 LEU A O 1
ATOM 762 N N . THR A 1 94 ? 14.212 -3.210 -10.510 1.00 88.31 94 THR A N 1
ATOM 763 C CA . THR A 1 94 ? 14.224 -4.643 -10.160 1.00 88.31 94 THR A CA 1
ATOM 764 C C . THR A 1 94 ? 13.550 -5.530 -11.209 1.00 88.31 94 THR A C 1
ATOM 766 O O . THR A 1 94 ? 13.414 -6.733 -11.002 1.00 88.31 94 THR A O 1
ATOM 769 N N . GLY A 1 95 ? 13.175 -4.960 -12.359 1.00 87.06 95 GLY A N 1
ATOM 770 C CA . GLY A 1 95 ? 12.623 -5.701 -13.495 1.00 87.06 95 GLY A CA 1
ATOM 771 C C . GLY A 1 95 ? 11.114 -5.929 -13.438 1.00 87.06 95 GLY A C 1
ATOM 772 O O . GLY A 1 95 ? 10.589 -6.611 -14.315 1.00 87.06 95 GLY A O 1
ATOM 773 N N . TYR A 1 96 ? 10.411 -5.340 -12.462 1.00 93.00 96 TYR A N 1
ATOM 774 C CA . TYR A 1 96 ? 8.949 -5.330 -12.470 1.00 93.00 96 TYR A CA 1
ATOM 775 C C . TYR A 1 96 ? 8.444 -4.638 -13.732 1.00 93.00 96 TYR A C 1
ATOM 777 O O . TYR A 1 96 ? 8.981 -3.611 -14.158 1.00 93.00 96 TYR A O 1
ATOM 785 N N . ASN A 1 97 ? 7.346 -5.149 -14.283 1.00 94.00 97 ASN A N 1
ATOM 786 C CA . ASN A 1 97 ? 6.540 -4.343 -15.187 1.00 94.00 97 ASN A CA 1
ATOM 787 C C . ASN A 1 97 ? 5.590 -3.425 -14.397 1.00 94.00 97 ASN A C 1
ATOM 789 O O . ASN A 1 97 ? 5.290 -3.649 -13.226 1.00 94.00 97 ASN A O 1
ATOM 793 N N . ILE A 1 98 ? 5.078 -2.391 -15.064 1.00 95.25 98 ILE A N 1
ATOM 794 C CA . ILE A 1 98 ? 4.210 -1.391 -14.433 1.00 95.25 98 ILE A CA 1
ATOM 795 C C . ILE A 1 98 ? 2.933 -1.990 -13.823 1.00 95.25 98 ILE A C 1
ATOM 797 O O . ILE A 1 98 ? 2.466 -1.520 -12.787 1.00 95.25 98 ILE A O 1
ATOM 801 N N . ALA A 1 99 ? 2.375 -3.038 -14.438 1.00 96.31 99 ALA A N 1
ATOM 802 C CA . ALA A 1 99 ? 1.171 -3.687 -13.937 1.00 96.31 99 ALA A CA 1
ATOM 803 C C . ALA A 1 99 ? 1.456 -4.457 -12.641 1.00 96.31 99 ALA A C 1
ATOM 805 O O . ALA A 1 99 ? 0.624 -4.425 -11.740 1.00 96.31 99 ALA A O 1
ATOM 806 N N . GLU A 1 100 ? 2.630 -5.082 -12.509 1.00 96.62 100 GLU A N 1
ATOM 807 C CA . GLU A 1 100 ? 3.059 -5.721 -11.259 1.00 96.62 100 GLU A CA 1
ATOM 808 C C . GLU A 1 100 ? 3.181 -4.708 -10.119 1.00 96.62 100 GLU A C 1
ATOM 810 O O . GLU A 1 100 ? 2.662 -4.960 -9.035 1.00 96.62 100 GLU A O 1
ATOM 815 N N . THR A 1 101 ? 3.780 -3.539 -10.370 1.00 95.88 101 THR A N 1
ATOM 816 C CA . THR A 1 101 ? 3.893 -2.461 -9.369 1.00 95.88 101 THR A CA 1
ATOM 817 C C . THR A 1 101 ? 2.514 -2.022 -8.863 1.00 95.88 101 THR A C 1
ATOM 819 O O . THR A 1 101 ? 2.291 -1.880 -7.662 1.00 95.88 101 THR A O 1
ATOM 822 N N . VAL A 1 102 ? 1.544 -1.852 -9.767 1.00 97.00 102 VAL A N 1
ATOM 823 C CA . VAL A 1 102 ? 0.164 -1.504 -9.384 1.00 97.00 102 VAL A CA 1
ATOM 824 C C . VAL A 1 102 ? -0.493 -2.640 -8.606 1.00 97.00 102 VAL A C 1
ATOM 826 O O . VAL A 1 102 ? -1.097 -2.411 -7.559 1.00 97.00 102 VAL A O 1
ATOM 829 N N . LEU A 1 103 ? -0.389 -3.872 -9.108 1.00 97.38 103 LEU A N 1
ATOM 830 C CA . LEU A 1 103 ? -0.994 -5.045 -8.484 1.00 97.38 103 LEU A CA 1
ATOM 831 C C . LEU A 1 103 ? -0.475 -5.267 -7.062 1.00 97.38 103 LEU A C 1
ATOM 833 O O . LEU A 1 103 ? -1.268 -5.611 -6.186 1.00 97.38 103 LEU A O 1
ATOM 837 N N . GLU A 1 104 ? 0.809 -5.019 -6.819 1.00 96.88 104 GLU A N 1
ATOM 838 C CA . GLU A 1 104 ? 1.436 -5.106 -5.503 1.00 96.88 104 GLU A CA 1
ATOM 839 C C . GLU A 1 104 ? 0.753 -4.188 -4.473 1.00 96.88 104 GLU A C 1
ATOM 841 O O . GLU A 1 104 ? 0.371 -4.644 -3.390 1.00 96.88 104 GLU A O 1
ATOM 846 N N . LEU A 1 105 ? 0.500 -2.926 -4.836 1.00 97.00 105 LEU A N 1
ATOM 847 C CA . LEU A 1 105 ? -0.188 -1.949 -3.982 1.00 97.00 105 LEU A CA 1
ATOM 848 C C . LEU A 1 105 ? -1.693 -2.238 -3.838 1.00 97.00 105 LEU A C 1
ATOM 850 O O . LEU A 1 105 ? -2.275 -2.048 -2.767 1.00 97.00 105 LEU A O 1
ATOM 854 N N . LEU A 1 106 ? -2.342 -2.771 -4.878 1.00 97.06 106 LEU A N 1
ATOM 855 C CA . LEU A 1 106 ? -3.739 -3.210 -4.784 1.00 97.06 106 LEU A CA 1
ATOM 856 C C . LEU A 1 106 ? -3.898 -4.438 -3.875 1.00 97.06 106 LEU A C 1
ATOM 858 O O . LEU A 1 106 ? -4.897 -4.561 -3.162 1.00 97.06 106 LEU A O 1
ATOM 862 N N . MET A 1 107 ? -2.932 -5.358 -3.874 1.00 97.69 107 MET A N 1
ATOM 863 C CA . MET A 1 107 ? -2.907 -6.482 -2.933 1.00 97.69 107 MET A CA 1
ATOM 864 C C . MET A 1 107 ? -2.691 -6.009 -1.505 1.00 97.69 107 MET A C 1
ATOM 866 O O . MET A 1 107 ? -3.300 -6.563 -0.592 1.00 97.69 107 MET A O 1
ATOM 870 N N . PHE A 1 108 ? -1.879 -4.972 -1.320 1.00 97.75 108 PHE A N 1
ATOM 871 C CA . PHE A 1 108 ? -1.648 -4.369 -0.016 1.00 97.75 108 PHE A CA 1
ATOM 872 C C . PHE A 1 108 ? -2.941 -3.780 0.566 1.00 97.75 108 PHE A C 1
ATOM 874 O O . PHE A 1 108 ? -3.323 -4.138 1.681 1.00 97.75 108 PHE A O 1
ATOM 881 N N . ARG A 1 109 ? -3.711 -3.020 -0.229 1.00 96.94 109 ARG A N 1
ATOM 882 C CA . ARG A 1 109 ? -5.071 -2.582 0.153 1.00 96.94 109 ARG A CA 1
ATOM 883 C C . ARG A 1 109 ? -5.954 -3.757 0.573 1.00 96.94 109 ARG A C 1
ATOM 885 O O . ARG A 1 109 ? -6.617 -3.706 1.606 1.00 96.94 109 ARG A O 1
ATOM 892 N N . ARG A 1 110 ? -5.964 -4.835 -0.219 1.00 96.81 110 ARG A N 1
ATOM 893 C CA . ARG A 1 110 ? -6.782 -6.025 0.071 1.00 96.81 110 ARG A CA 1
ATOM 894 C C . ARG A 1 110 ? -6.389 -6.696 1.384 1.00 96.81 110 ARG A C 1
ATOM 896 O O . ARG A 1 110 ? -7.287 -7.183 2.066 1.00 96.81 110 ARG A O 1
ATOM 903 N N . ALA A 1 111 ? -5.103 -6.713 1.725 1.00 97.81 111 ALA A N 1
ATOM 904 C CA . ALA A 1 111 ? -4.618 -7.280 2.978 1.00 97.81 111 ALA A CA 1
ATOM 905 C C . ALA A 1 111 ? -5.073 -6.457 4.189 1.00 97.81 111 ALA A C 1
ATOM 907 O O . ALA A 1 111 ? -5.633 -7.009 5.135 1.00 97.81 111 ALA A O 1
ATOM 908 N N . ILE A 1 112 ? -4.963 -5.127 4.109 1.00 96.12 112 ILE A N 1
ATOM 909 C CA . ILE A 1 112 ? -5.501 -4.217 5.131 1.00 96.12 112 ILE A CA 1
ATOM 910 C C . ILE A 1 112 ? -7.005 -4.447 5.320 1.00 96.12 112 ILE A C 1
ATOM 912 O O . ILE A 1 112 ? -7.493 -4.627 6.434 1.00 96.12 112 ILE A O 1
ATOM 916 N N . TRP A 1 113 ? -7.752 -4.497 4.217 1.00 94.69 113 TRP A N 1
ATOM 917 C CA . TRP A 1 113 ? -9.191 -4.737 4.245 1.00 94.69 113 TRP A CA 1
ATOM 918 C C . TRP A 1 113 ? -9.567 -6.102 4.808 1.00 94.69 113 TRP A C 1
ATOM 920 O O . TRP A 1 113 ? -10.626 -6.239 5.415 1.00 94.69 113 TRP A O 1
ATOM 930 N N . ALA A 1 114 ? -8.783 -7.141 4.524 1.00 95.19 114 ALA A N 1
ATOM 931 C CA . ALA A 1 114 ? -9.023 -8.472 5.063 1.00 95.19 114 ALA A CA 1
ATOM 932 C C . ALA A 1 114 ? -8.857 -8.463 6.585 1.00 95.19 114 ALA A C 1
ATOM 934 O O . ALA A 1 114 ? -9.715 -8.993 7.286 1.00 95.19 114 ALA A O 1
ATOM 935 N N . HIS A 1 115 ? -7.821 -7.785 7.078 1.00 95.44 115 HIS A N 1
ATOM 936 C CA . HIS A 1 115 ? -7.570 -7.632 8.504 1.00 95.44 115 HIS A CA 1
ATOM 937 C C . HIS A 1 115 ? -8.681 -6.837 9.210 1.00 95.44 115 HIS A C 1
ATOM 939 O O . HIS A 1 115 ? -9.314 -7.366 10.120 1.00 95.44 115 HIS A O 1
ATOM 945 N N . LEU A 1 116 ? -9.028 -5.639 8.721 1.00 92.25 116 LEU A N 1
ATOM 946 C CA . LEU A 1 116 ? -10.114 -4.826 9.296 1.00 92.25 116 LEU A CA 1
ATOM 947 C C . LEU A 1 116 ? -11.483 -5.522 9.238 1.00 92.25 116 LEU A C 1
ATOM 949 O O . LEU A 1 116 ? -12.305 -5.373 10.139 1.00 92.25 116 LEU A O 1
ATOM 953 N N . ARG A 1 117 ? -11.748 -6.323 8.200 1.00 91.25 117 ARG A N 1
ATOM 954 C CA . ARG A 1 117 ? -12.988 -7.111 8.126 1.00 91.25 117 ARG A CA 1
ATOM 955 C C . ARG A 1 117 ? -13.010 -8.286 9.095 1.00 91.25 117 ARG A C 1
ATOM 957 O O . ARG A 1 117 ? -14.094 -8.643 9.546 1.00 91.25 117 ARG A O 1
ATOM 964 N N . ALA A 1 118 ? -11.858 -8.882 9.396 1.00 91.19 118 ALA A N 1
ATOM 965 C CA . ALA A 1 118 ? -11.768 -9.990 10.343 1.00 91.19 118 ALA A CA 1
ATOM 966 C C . ALA A 1 118 ? -12.113 -9.549 11.774 1.00 91.19 118 ALA A C 1
ATOM 968 O O . ALA A 1 118 ? -12.741 -10.310 12.503 1.00 91.19 118 ALA A O 1
ATOM 969 N N . VAL A 1 119 ? -11.760 -8.314 12.137 1.00 84.94 119 VAL A N 1
ATOM 970 C CA . VAL A 1 119 ? -12.092 -7.700 13.436 1.00 84.94 119 VAL A CA 1
ATOM 971 C C . VAL A 1 119 ? -13.465 -7.007 13.431 1.00 84.94 119 VAL A C 1
ATOM 973 O O . VAL A 1 119 ? -14.147 -6.940 14.451 1.00 84.94 119 VAL A O 1
ATOM 976 N N . GLY A 1 120 ? -13.941 -6.561 12.263 1.00 77.12 120 GLY A N 1
ATOM 977 C CA . GLY A 1 120 ? -15.327 -6.148 12.028 1.00 77.12 120 GLY A CA 1
ATOM 978 C C . GLY A 1 120 ? -15.840 -5.053 12.974 1.00 77.12 120 GLY A C 1
ATOM 979 O O . GLY A 1 120 ? -15.128 -4.113 13.314 1.00 77.12 120 GLY A O 1
ATOM 980 N N . ALA A 1 121 ? -17.101 -5.179 13.411 1.00 64.00 121 ALA A N 1
ATOM 981 C CA . ALA A 1 121 ? -17.771 -4.228 14.311 1.00 64.00 121 ALA A CA 1
ATOM 982 C C . ALA A 1 121 ? -17.179 -4.170 15.735 1.00 64.00 121 ALA A C 1
ATOM 984 O O . ALA A 1 121 ? -17.683 -3.421 16.569 1.00 64.00 121 ALA A O 1
ATOM 985 N N . GLN A 1 122 ? -16.149 -4.969 16.034 1.00 74.81 122 GLN A N 1
ATOM 986 C CA . GLN A 1 122 ? -15.460 -4.935 17.326 1.00 74.81 122 GLN A CA 1
ATOM 987 C C . GLN A 1 122 ? -14.511 -3.737 17.440 1.00 74.81 122 GLN A C 1
ATOM 989 O O . GLN A 1 122 ? -14.101 -3.403 18.548 1.00 74.81 122 GLN A O 1
ATOM 994 N N . VAL A 1 123 ? -14.202 -3.077 16.319 1.00 81.25 123 VAL A N 1
ATOM 995 C CA . VAL A 1 123 ? -13.310 -1.920 16.267 1.00 81.25 123 VAL A CA 1
ATOM 996 C C . VAL A 1 123 ? -14.078 -0.698 15.772 1.00 81.25 123 VAL A C 1
ATOM 998 O O . VAL A 1 123 ? -14.575 -0.655 14.641 1.00 81.25 123 VAL A O 1
ATOM 1001 N N . GLU A 1 124 ? -14.199 0.304 16.640 1.00 82.12 124 GLU A N 1
ATOM 1002 C CA . GLU A 1 124 ? -14.830 1.579 16.303 1.00 82.12 124 GLU A CA 1
ATOM 1003 C C . GLU A 1 124 ? -14.077 2.263 15.147 1.00 82.12 124 GLU A C 1
ATOM 1005 O O . GLU A 1 124 ? -12.850 2.216 15.062 1.00 82.12 124 GLU A O 1
ATOM 1010 N N . GLY A 1 125 ? -14.835 2.830 14.203 1.00 84.25 125 GLY A N 1
ATOM 1011 C CA . GLY A 1 125 ? -14.299 3.533 13.034 1.00 84.25 125 GLY A CA 1
ATOM 1012 C C . GLY A 1 125 ? -13.618 2.678 11.966 1.00 84.25 125 GLY A C 1
ATOM 1013 O O . GLY A 1 125 ? -13.103 3.251 11.008 1.00 84.25 125 GLY A O 1
ATOM 1014 N N . ALA A 1 126 ? -13.669 1.342 12.040 1.00 87.31 126 ALA A N 1
ATOM 1015 C CA . ALA A 1 126 ? -13.067 0.463 11.029 1.00 87.31 126 ALA A CA 1
ATOM 1016 C C . ALA A 1 126 ? -13.517 0.792 9.590 1.00 87.31 126 ALA A C 1
ATOM 1018 O O . ALA A 1 126 ? -12.691 0.871 8.683 1.00 87.31 126 ALA A O 1
ATOM 1019 N N . TYR A 1 127 ? -14.812 1.056 9.371 1.00 86.19 127 TYR A N 1
ATOM 1020 C CA . TYR A 1 127 ? -15.328 1.436 8.048 1.00 86.19 127 TYR A CA 1
ATOM 1021 C C . TYR A 1 127 ? -14.817 2.801 7.569 1.00 86.19 127 TYR A C 1
ATOM 1023 O O . TYR A 1 127 ? -14.455 2.939 6.403 1.00 86.19 127 TYR A O 1
ATOM 1031 N N . ALA A 1 128 ? -14.753 3.792 8.461 1.00 87.19 128 ALA A N 1
ATOM 1032 C CA . ALA A 1 128 ? -14.220 5.112 8.129 1.00 87.19 128 ALA A CA 1
ATOM 1033 C C . ALA A 1 128 ? -12.716 5.038 7.817 1.00 87.19 128 ALA A C 1
ATOM 1035 O O . ALA A 1 128 ? -12.247 5.660 6.865 1.00 87.19 128 ALA A O 1
ATOM 1036 N N . ALA A 1 129 ? -11.966 4.221 8.564 1.00 88.62 129 ALA A N 1
ATOM 1037 C CA . ALA A 1 129 ? -10.559 3.957 8.290 1.00 88.62 129 ALA A CA 1
ATOM 1038 C C . ALA A 1 129 ? -10.370 3.290 6.921 1.00 88.62 129 ALA A C 1
ATOM 1040 O O . ALA A 1 129 ? -9.503 3.717 6.165 1.00 88.62 129 ALA A O 1
ATOM 1041 N N . MET A 1 130 ? -11.203 2.304 6.558 1.00 90.75 130 MET A N 1
ATOM 1042 C CA . MET A 1 130 ? -11.153 1.674 5.230 1.00 90.75 130 MET A CA 1
ATOM 1043 C C . MET A 1 130 ? -11.314 2.693 4.094 1.00 90.75 130 MET A C 1
ATOM 1045 O O . MET A 1 130 ? -10.530 2.662 3.148 1.00 90.75 130 MET A O 1
ATOM 1049 N N . GLU A 1 131 ? -12.286 3.604 4.193 1.00 89.56 131 GLU A N 1
ATOM 1050 C CA . GLU A 1 131 ? -12.516 4.647 3.181 1.00 89.56 131 GLU A CA 1
ATOM 1051 C C . GLU A 1 131 ? -11.314 5.598 3.051 1.00 89.56 131 GLU A C 1
ATOM 1053 O O . GLU A 1 131 ? -10.871 5.908 1.943 1.00 89.56 131 GLU A O 1
ATOM 1058 N N . GLN A 1 132 ? -10.731 6.017 4.177 1.00 89.44 132 GLN A N 1
ATOM 1059 C CA . GLN A 1 132 ? -9.566 6.904 4.169 1.00 89.44 132 GLN A CA 1
ATOM 1060 C C . GLN A 1 132 ? -8.307 6.228 3.623 1.00 89.44 132 GLN A C 1
ATOM 1062 O O . GLN A 1 132 ? -7.559 6.822 2.840 1.00 89.44 132 GLN A O 1
ATOM 1067 N N . ILE A 1 133 ? -8.089 4.968 3.997 1.00 91.62 133 ILE A N 1
ATOM 1068 C CA . ILE A 1 133 ? -6.978 4.153 3.500 1.00 91.62 133 ILE A CA 1
ATOM 1069 C C . ILE A 1 133 ? -7.088 3.963 1.990 1.00 91.62 133 ILE A C 1
ATOM 1071 O O . ILE A 1 133 ? -6.074 4.043 1.300 1.00 91.62 133 ILE A O 1
ATOM 1075 N N . ASP A 1 134 ? -8.292 3.760 1.457 1.00 92.38 134 ASP A N 1
ATOM 1076 C CA . ASP A 1 134 ? -8.500 3.624 0.016 1.00 92.38 134 ASP A CA 1
ATOM 1077 C C . ASP A 1 134 ? -7.975 4.831 -0.751 1.00 92.38 134 ASP A C 1
ATOM 1079 O O . ASP A 1 134 ? -7.123 4.668 -1.631 1.00 92.38 134 ASP A O 1
ATOM 1083 N N . GLY A 1 135 ? -8.391 6.033 -0.343 1.00 90.88 135 GLY A N 1
ATOM 1084 C CA . GLY A 1 135 ? -7.929 7.276 -0.953 1.00 90.88 135 GLY A CA 1
ATOM 1085 C C . GLY A 1 135 ? -6.421 7.497 -0.795 1.00 90.88 135 GLY A C 1
ATOM 1086 O O . GLY A 1 135 ? -5.768 7.982 -1.719 1.00 90.88 135 GLY A O 1
ATOM 1087 N N . MET A 1 136 ? -5.833 7.118 0.346 1.00 92.19 136 MET A N 1
ATOM 1088 C CA . MET A 1 136 ? -4.377 7.184 0.544 1.00 92.19 136 MET A CA 1
ATOM 1089 C C . MET A 1 136 ? -3.626 6.209 -0.369 1.00 92.19 136 MET A C 1
ATOM 1091 O O . MET A 1 136 ? -2.625 6.588 -0.977 1.00 92.19 136 MET A O 1
ATOM 1095 N N . VAL A 1 137 ? -4.117 4.976 -0.515 1.00 94.12 137 VAL A N 1
ATOM 1096 C CA . VAL A 1 137 ? -3.504 3.984 -1.404 1.00 94.12 137 VAL A CA 1
ATOM 1097 C C . VAL A 1 137 ? -3.694 4.368 -2.876 1.00 94.12 137 VAL A C 1
ATOM 1099 O O . VAL A 1 137 ? -2.779 4.146 -3.660 1.00 94.12 137 VAL A O 1
ATOM 1102 N N . ASP A 1 138 ? -4.812 4.991 -3.268 1.00 94.75 138 ASP A N 1
ATOM 1103 C CA . ASP A 1 138 ? -4.995 5.491 -4.642 1.00 94.75 138 ASP A CA 1
ATOM 1104 C C . ASP A 1 138 ? -3.920 6.532 -4.990 1.00 94.75 138 ASP A C 1
ATOM 1106 O O . ASP A 1 138 ? -3.284 6.449 -6.043 1.00 94.75 138 ASP A O 1
ATOM 1110 N N . ARG A 1 139 ? -3.644 7.469 -4.073 1.00 93.69 139 ARG A N 1
ATOM 1111 C CA . ARG A 1 139 ? -2.563 8.451 -4.249 1.00 93.69 139 ARG A CA 1
ATOM 1112 C C . ARG A 1 139 ? -1.182 7.801 -4.259 1.00 93.69 139 ARG A C 1
ATOM 1114 O O . ARG A 1 139 ? -0.361 8.150 -5.103 1.00 93.69 139 ARG A O 1
ATOM 1121 N N . ALA A 1 140 ? -0.943 6.811 -3.399 1.00 93.81 140 ALA A N 1
ATOM 1122 C CA . ALA A 1 140 ? 0.294 6.033 -3.413 1.00 93.81 140 ALA A CA 1
ATOM 1123 C C . ALA A 1 140 ? 0.505 5.314 -4.759 1.00 93.81 140 ALA A C 1
ATOM 1125 O O . ALA A 1 140 ? 1.597 5.366 -5.320 1.00 93.81 140 ALA A O 1
ATOM 1126 N N . VAL A 1 141 ? -0.540 4.701 -5.326 1.00 95.88 141 VAL A N 1
ATOM 1127 C CA . VAL A 1 141 ? -0.482 4.073 -6.656 1.00 95.88 141 VAL A CA 1
ATOM 1128 C C . VAL A 1 141 ? -0.109 5.099 -7.723 1.00 95.88 141 VAL A C 1
ATOM 1130 O O . VAL A 1 141 ? 0.800 4.845 -8.509 1.00 95.88 141 VAL A O 1
ATOM 1133 N N . LEU A 1 142 ? -0.754 6.268 -7.738 1.00 95.00 142 LEU A N 1
ATOM 1134 C CA . LEU A 1 142 ? -0.448 7.327 -8.706 1.00 95.00 142 LEU A CA 1
ATOM 1135 C C . LEU A 1 142 ? 0.991 7.845 -8.565 1.00 95.00 142 LEU A C 1
ATOM 1137 O O . LEU A 1 142 ? 1.697 7.966 -9.566 1.00 95.00 142 LEU A O 1
ATOM 1141 N N . ALA A 1 143 ? 1.453 8.100 -7.340 1.00 93.12 143 ALA A 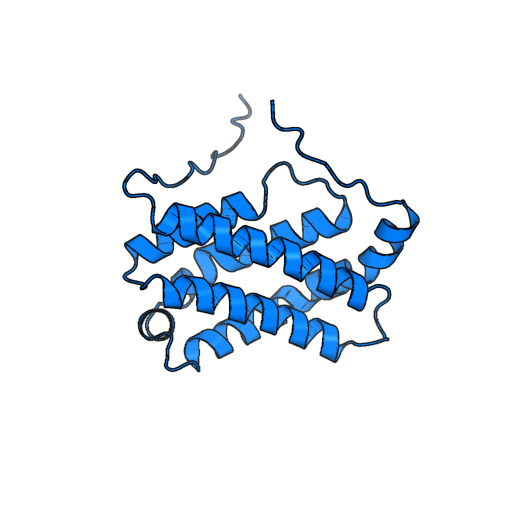N 1
ATOM 1142 C CA . ALA A 1 143 ? 2.823 8.533 -7.073 1.00 93.12 143 ALA A CA 1
ATOM 1143 C C . ALA A 1 143 ? 3.852 7.480 -7.518 1.00 93.12 143 ALA A C 1
ATOM 1145 O O . ALA A 1 143 ? 4.835 7.801 -8.189 1.00 93.12 143 ALA A O 1
ATOM 1146 N N . SER A 1 144 ? 3.585 6.206 -7.221 1.00 95.19 144 SER A N 1
ATOM 1147 C CA . SER A 1 144 ? 4.418 5.079 -7.642 1.00 95.19 144 SER A CA 1
ATOM 1148 C C . SER A 1 144 ? 4.477 4.940 -9.164 1.00 95.19 144 SER A C 1
ATOM 1150 O O . SER A 1 144 ? 5.558 4.782 -9.730 1.00 95.19 144 SER A O 1
ATOM 1152 N N . LEU A 1 145 ? 3.338 5.075 -9.847 1.00 95.62 145 LEU A N 1
ATOM 1153 C CA . LEU A 1 145 ? 3.253 5.044 -11.307 1.00 95.62 145 LEU A CA 1
ATOM 1154 C C . LEU A 1 145 ? 4.034 6.183 -11.960 1.00 95.62 145 LEU A C 1
ATOM 1156 O O . LEU A 1 145 ? 4.785 5.941 -12.905 1.00 95.62 145 LEU A O 1
ATOM 1160 N N . ASN A 1 146 ? 3.891 7.405 -11.446 1.00 94.12 146 ASN A N 1
ATOM 1161 C CA . ASN A 1 146 ? 4.628 8.561 -11.949 1.00 94.12 146 ASN A CA 1
ATOM 1162 C C . ASN A 1 146 ? 6.141 8.343 -11.819 1.00 94.12 146 ASN A C 1
ATOM 1164 O O . ASN A 1 146 ? 6.869 8.530 -12.790 1.00 94.12 146 ASN A O 1
ATOM 1168 N N . ALA A 1 147 ? 6.606 7.862 -10.664 1.00 93.19 147 ALA A N 1
ATOM 1169 C CA . ALA A 1 147 ? 8.019 7.565 -10.432 1.00 93.19 147 ALA A CA 1
ATOM 1170 C C . ALA A 1 147 ? 8.545 6.412 -11.303 1.00 93.19 147 ALA A C 1
ATOM 1172 O O . ALA A 1 147 ? 9.679 6.444 -11.782 1.00 93.19 147 ALA A O 1
ATOM 1173 N N . PHE A 1 148 ? 7.719 5.387 -11.521 1.00 95.00 148 PHE A N 1
ATOM 1174 C CA . PHE A 1 148 ? 8.051 4.260 -12.387 1.00 95.00 148 PHE A CA 1
ATOM 1175 C C . PHE A 1 148 ? 8.210 4.709 -13.848 1.00 95.00 148 PHE A C 1
ATOM 1177 O O . PHE A 1 148 ? 9.119 4.258 -14.545 1.00 95.00 148 PHE A O 1
ATOM 1184 N N . LEU A 1 149 ? 7.326 5.588 -14.325 1.00 93.94 149 LEU A N 1
ATOM 1185 C CA . LEU A 1 149 ? 7.297 6.039 -15.717 1.00 93.94 149 LEU A CA 1
ATOM 1186 C C . LEU A 1 149 ? 8.282 7.166 -16.022 1.00 93.94 149 LEU A C 1
ATOM 1188 O O . LEU A 1 149 ? 8.680 7.307 -17.177 1.00 93.94 149 LEU A O 1
ATOM 1192 N N . ASP A 1 150 ? 8.671 7.961 -15.028 1.00 91.62 150 ASP A N 1
ATOM 1193 C CA . ASP A 1 150 ? 9.528 9.121 -15.239 1.00 91.62 150 ASP A CA 1
ATOM 1194 C C . ASP A 1 150 ? 10.975 8.697 -15.562 1.00 91.62 150 ASP A C 1
ATOM 1196 O O . ASP A 1 150 ? 11.699 8.197 -14.694 1.00 91.62 150 ASP A O 1
ATOM 1200 N N . PRO A 1 151 ? 11.463 8.900 -16.802 1.00 79.81 151 PRO A N 1
ATOM 1201 C CA . PRO A 1 151 ? 12.823 8.537 -17.179 1.00 79.81 151 PRO A CA 1
ATOM 1202 C C . PRO A 1 151 ? 13.896 9.332 -16.422 1.00 79.81 151 PRO A C 1
ATOM 1204 O O . PRO A 1 151 ? 15.026 8.851 -16.348 1.00 79.81 151 PRO A O 1
ATOM 1207 N N . ALA A 1 152 ? 13.552 10.497 -15.867 1.00 81.75 152 ALA A N 1
ATOM 1208 C CA . ALA A 1 152 ? 14.426 11.349 -15.070 1.00 81.75 152 ALA A CA 1
ATOM 1209 C C . ALA A 1 152 ? 14.298 11.106 -13.555 1.00 81.75 152 ALA A C 1
ATOM 1211 O O . ALA A 1 152 ? 15.035 11.734 -12.789 1.00 81.75 152 ALA A O 1
ATOM 1212 N N . ALA A 1 153 ? 13.412 10.201 -13.117 1.00 76.50 153 ALA A N 1
ATOM 1213 C CA . ALA A 1 153 ? 13.259 9.880 -11.706 1.00 76.50 153 ALA A CA 1
ATOM 1214 C C . ALA A 1 153 ? 14.596 9.432 -11.107 1.00 76.50 153 ALA A C 1
ATOM 1216 O O . ALA A 1 153 ? 15.288 8.559 -11.636 1.00 76.50 153 ALA A O 1
ATOM 1217 N N . ALA A 1 154 ? 14.940 10.031 -9.974 1.00 70.94 154 ALA A N 1
ATOM 1218 C CA . ALA A 1 154 ? 16.050 9.632 -9.127 1.00 70.94 154 ALA A CA 1
ATOM 1219 C C . ALA A 1 154 ? 15.477 9.132 -7.796 1.00 70.94 154 ALA A C 1
ATOM 1221 O O . ALA A 1 154 ? 14.408 9.597 -7.385 1.00 70.94 154 ALA A O 1
ATOM 1222 N N . PRO A 1 155 ? 16.164 8.219 -7.088 1.00 63.22 155 PRO A N 1
ATOM 1223 C CA . PRO A 1 155 ? 15.729 7.853 -5.754 1.00 63.22 155 PRO A CA 1
ATOM 1224 C C . PRO A 1 155 ? 15.743 9.119 -4.899 1.00 63.22 155 PRO A C 1
ATOM 1226 O O . PRO A 1 155 ? 16.756 9.825 -4.837 1.00 63.22 155 PRO A O 1
ATOM 1229 N N . LEU A 1 156 ? 14.613 9.417 -4.257 1.00 61.53 156 LEU A N 1
ATOM 1230 C CA . LEU A 1 156 ? 14.567 10.462 -3.246 1.00 61.53 156 LEU A CA 1
ATOM 1231 C C . LEU A 1 156 ? 15.648 10.132 -2.216 1.00 61.53 156 LEU A C 1
ATOM 1233 O O . LEU A 1 156 ? 15.704 9.008 -1.706 1.00 61.53 156 LEU A O 1
ATOM 1237 N N . ARG A 1 157 ? 16.561 11.080 -1.970 1.00 55.00 157 ARG A N 1
ATOM 1238 C CA . ARG A 1 157 ? 17.566 10.914 -0.921 1.00 55.00 157 ARG A CA 1
ATOM 1239 C C . ARG A 1 157 ? 16.794 10.648 0.367 1.00 55.00 157 ARG A C 1
ATOM 1241 O O . ARG A 1 157 ? 15.992 11.477 0.777 1.00 55.00 157 ARG A O 1
ATOM 1248 N N . ARG A 1 158 ? 17.011 9.479 0.979 1.00 47.84 158 ARG A N 1
ATOM 1249 C CA . ARG A 1 158 ? 16.746 9.337 2.409 1.00 47.84 158 ARG A CA 1
ATOM 1250 C C . ARG A 1 158 ? 17.654 10.371 3.049 1.00 47.84 158 ARG A C 1
ATOM 1252 O O . ARG A 1 158 ? 18.873 10.212 2.949 1.00 47.84 158 ARG A O 1
ATOM 1259 N N . ASP A 1 159 ? 17.091 11.437 3.598 1.00 39.56 159 ASP A N 1
ATOM 1260 C CA . ASP A 1 159 ? 17.849 12.300 4.488 1.00 39.56 159 ASP A CA 1
ATOM 1261 C C . ASP A 1 159 ? 18.323 11.388 5.620 1.00 39.56 159 ASP A C 1
ATOM 1263 O O . ASP A 1 159 ? 17.549 10.928 6.457 1.00 39.56 159 ASP A O 1
ATOM 1267 N N . LYS A 1 160 ? 19.596 10.994 5.544 1.00 40.06 160 LYS A N 1
ATOM 1268 C CA . LYS A 1 160 ? 20.281 10.396 6.673 1.00 40.06 160 LYS A CA 1
ATOM 1269 C C . LYS A 1 160 ? 20.387 11.504 7.698 1.00 40.06 160 LYS A C 1
ATOM 1271 O O . LYS A 1 160 ? 20.949 12.540 7.368 1.00 40.06 160 LYS A O 1
ATOM 1276 N N . ASP A 1 161 ? 19.820 11.235 8.864 1.00 41.03 161 ASP A N 1
ATOM 1277 C CA . ASP A 1 161 ? 20.239 11.713 10.171 1.00 41.03 161 ASP A CA 1
ATOM 1278 C C . ASP A 1 161 ? 20.526 13.216 10.274 1.00 41.03 161 ASP A C 1
ATOM 1280 O O . ASP A 1 161 ? 21.474 13.761 9.711 1.00 41.03 161 ASP A O 1
ATOM 1284 N N . GLY A 1 162 ? 19.731 13.887 11.108 1.00 38.16 162 GLY A N 1
ATOM 1285 C CA . GLY A 1 162 ? 20.212 15.086 11.770 1.00 38.16 162 GLY A CA 1
ATOM 1286 C C . GLY A 1 162 ? 21.515 14.750 12.490 1.00 38.16 162 GLY A C 1
ATOM 1287 O O . GLY A 1 162 ? 21.486 14.154 13.563 1.00 38.16 162 GLY A O 1
ATOM 1288 N N . ASP A 1 163 ? 22.635 15.127 11.876 1.00 36.16 163 ASP A N 1
ATOM 1289 C CA . ASP A 1 163 ? 23.916 15.322 12.539 1.00 36.16 163 ASP A CA 1
ATOM 1290 C C . ASP A 1 163 ? 23.651 16.294 13.696 1.00 36.16 163 ASP A C 1
ATOM 1292 O O . ASP A 1 163 ? 23.479 17.504 13.509 1.00 36.16 163 ASP A O 1
ATOM 1296 N N . ALA A 1 164 ? 23.534 15.746 14.902 1.00 37.19 164 ALA A N 1
ATOM 1297 C CA . ALA A 1 164 ? 23.761 16.517 16.106 1.00 37.19 164 ALA A CA 1
ATOM 1298 C C . ALA A 1 164 ? 25.274 16.775 16.163 1.00 37.19 164 ALA A C 1
ATOM 1300 O O . ALA A 1 164 ? 26.038 15.810 16.120 1.00 37.19 164 ALA A O 1
ATOM 1301 N N . PRO A 1 165 ? 25.732 18.035 16.219 1.00 50.56 1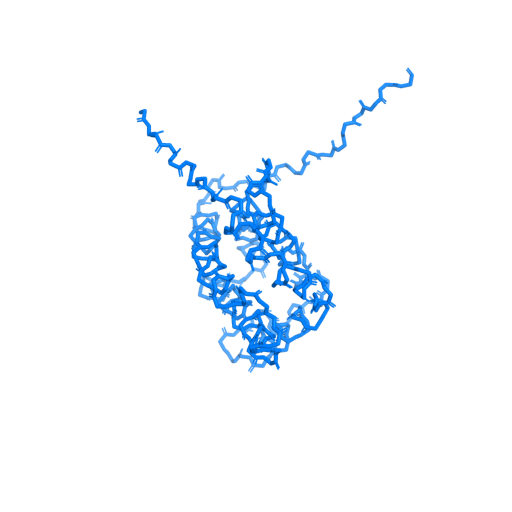65 PRO A N 1
ATOM 1302 C CA . PRO A 1 165 ? 27.138 18.292 16.472 1.00 50.56 165 PRO A CA 1
ATOM 1303 C C . PRO A 1 165 ? 27.466 17.893 17.917 1.00 50.56 165 PRO A C 1
ATOM 1305 O O . PRO A 1 165 ? 26.695 18.206 18.830 1.00 50.56 165 PRO A O 1
ATOM 1308 N N . ASP A 1 166 ? 28.598 17.203 18.080 1.00 50.88 166 ASP A N 1
ATOM 1309 C CA . ASP A 1 166 ? 29.306 17.030 19.358 1.00 50.88 166 ASP A CA 1
ATOM 1310 C C . ASP A 1 166 ? 29.591 18.380 20.048 1.00 50.88 166 ASP A C 1
ATOM 1312 O O . ASP A 1 166 ? 29.910 19.369 19.338 1.00 50.88 166 ASP A O 1
#

Sequence (166 aa):
MEQTETQFYTERQIRELSGAVEELRGGRETVLRDWMERVRANQAMVTGQALSEPLLLDHVPQLFDAILDRLEINRSREDAEQFATVHGFARRLTGYNIAETVLELLMFRRAIWAHLRAVGAQVEGAYAAMEQIDGMVDRAVLASLNAFLDPAAAPLRRDKDGDAPD